Protein AF-A1APB5-F1 (afdb_monomer_lite)

Foldseek 3Di:
DDDDDDDDPPPPPDDPPPVPPPQAFLVLLQVLQVVLQVVCVVVVFQWGWGQDDDRSQEIEIEREPDDDPDDDDPVNVVVVCCVSCPDCVVVVSVSNRRAWYWYQYHVRDIDTGGD

Organism: Pelobacter propionicus (strain DSM 2379 / NBRC 103807 / OttBd1) (NCBI:txid338966)

Sequence (115 aa):
MRMFLTLVIVALLGLSNFTSAYGGSGETRTKIAKELTGKYRGKGFPVAFEATGKDKNIIKITQKNITQDPLLTEGQLITLLGTYLKDGIQSRLKKTGFISGEFVDGKSRKYPFEL

Structure (mmCIF, N/CA/C/O backbone):
data_AF-A1APB5-F1
#
_entry.id   AF-A1APB5-F1
#
loop_
_atom_site.group_PDB
_atom_site.id
_atom_site.type_symbol
_atom_site.label_atom_id
_atom_site.label_alt_id
_atom_site.label_comp_id
_atom_site.label_asym_id
_atom_site.label_entity_id
_atom_site.label_seq_id
_atom_site.pdbx_PDB_ins_code
_atom_site.Cartn_x
_atom_site.Cartn_y
_atom_site.Cartn_z
_atom_site.occupancy
_atom_site.B_iso_or_e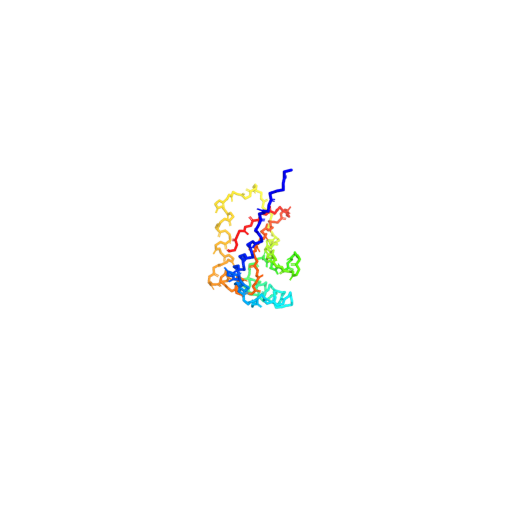quiv
_atom_site.auth_seq_id
_atom_site.auth_comp_id
_atom_site.auth_asym_id
_atom_site.auth_atom_id
_atom_site.pdbx_PDB_model_num
ATOM 1 N N . MET A 1 1 ? -57.901 28.982 17.273 1.00 38.88 1 MET A N 1
ATOM 2 C CA . MET A 1 1 ? -58.030 27.513 17.222 1.00 38.88 1 MET A CA 1
ATOM 3 C C . MET A 1 1 ? -56.703 26.934 17.701 1.00 38.88 1 MET A C 1
ATOM 5 O O . MET A 1 1 ? -55.703 27.078 17.016 1.00 38.88 1 MET A O 1
ATOM 9 N N . ARG A 1 2 ? -56.658 26.477 18.958 1.00 40.59 2 ARG A N 1
ATOM 10 C CA . ARG A 1 2 ? -55.458 25.950 19.628 1.00 40.59 2 ARG A CA 1
ATOM 11 C C . ARG A 1 2 ? -55.394 24.452 19.352 1.00 40.59 2 ARG A C 1
ATOM 13 O O . ARG A 1 2 ? -56.313 23.747 19.750 1.00 40.59 2 ARG A O 1
ATOM 20 N N . MET A 1 3 ? -54.343 23.986 18.689 1.00 42.47 3 MET A N 1
ATOM 21 C CA . MET A 1 3 ? -54.080 22.560 18.524 1.00 42.47 3 MET A CA 1
ATOM 22 C C . MET A 1 3 ? -52.829 22.231 19.334 1.00 42.47 3 MET A C 1
ATOM 24 O O . MET A 1 3 ? -51.713 22.575 18.957 1.00 42.47 3 MET A O 1
ATOM 28 N N . PHE A 1 4 ? -53.052 21.651 20.512 1.00 48.22 4 PHE A N 1
ATOM 29 C CA . PHE A 1 4 ? -52.023 20.968 21.281 1.00 48.22 4 PHE A CA 1
ATOM 30 C C . PHE A 1 4 ? -51.614 19.722 20.495 1.00 48.22 4 PHE A C 1
ATOM 32 O O . PHE A 1 4 ? -52.474 18.901 20.183 1.00 48.22 4 PHE A O 1
ATOM 39 N N . LEU A 1 5 ? -50.326 19.563 20.195 1.00 43.78 5 LEU A N 1
ATOM 40 C CA . LEU A 1 5 ? -49.798 18.272 19.767 1.00 43.78 5 LEU A CA 1
ATOM 41 C C . LEU A 1 5 ? -48.472 17.995 20.477 1.00 43.78 5 LEU A C 1
ATOM 43 O O . LEU A 1 5 ? -47.398 18.421 20.071 1.00 43.78 5 LEU A O 1
ATOM 47 N N . THR A 1 6 ? -48.648 17.368 21.634 1.00 56.44 6 THR A N 1
ATOM 48 C CA . THR A 1 6 ? -47.870 16.266 22.203 1.00 56.44 6 THR A CA 1
ATOM 49 C C . THR A 1 6 ? -46.396 16.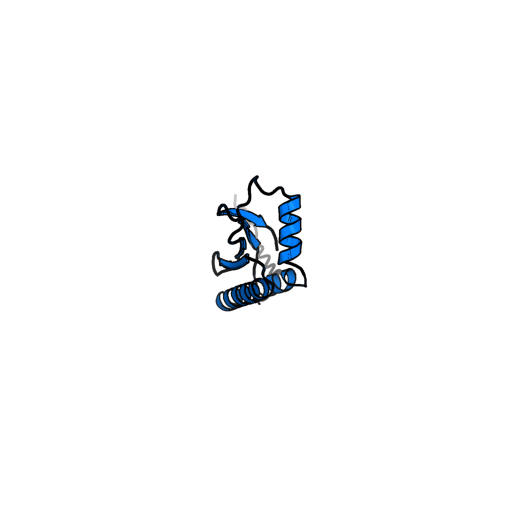168 21.807 1.00 56.44 6 THR A C 1
ATOM 51 O O . THR A 1 6 ? -46.025 15.668 20.748 1.00 56.44 6 THR A O 1
ATOM 54 N N . LEU A 1 7 ? -45.555 16.553 22.764 1.00 42.94 7 LEU A N 1
ATOM 55 C CA . LEU A 1 7 ? -44.164 16.145 22.885 1.00 42.94 7 LEU A CA 1
ATOM 56 C C . LEU A 1 7 ? -44.107 14.605 22.957 1.00 42.94 7 LEU A C 1
ATOM 58 O O . LEU A 1 7 ? -44.538 14.022 23.950 1.00 42.94 7 LEU A O 1
ATOM 62 N N . VAL A 1 8 ? -43.581 13.939 21.929 1.00 40.91 8 VAL A N 1
ATOM 63 C CA . VAL A 1 8 ? -43.169 12.532 22.027 1.00 40.91 8 VAL A CA 1
ATOM 64 C C . VAL A 1 8 ? -41.653 12.498 21.915 1.00 40.91 8 VAL A C 1
ATOM 66 O O . VAL A 1 8 ? -41.075 12.484 20.832 1.00 40.91 8 VAL A O 1
ATOM 69 N N . ILE A 1 9 ? -41.009 12.522 23.080 1.00 50.78 9 ILE A N 1
ATOM 70 C CA . ILE A 1 9 ? -39.611 12.137 23.239 1.00 50.78 9 ILE A CA 1
ATOM 71 C C . ILE A 1 9 ? -39.556 10.632 22.963 1.00 50.78 9 ILE A C 1
ATOM 73 O O . ILE A 1 9 ? -39.855 9.828 23.842 1.00 50.78 9 ILE A O 1
ATOM 77 N N . VAL A 1 10 ? -39.191 10.240 21.742 1.00 47.78 10 VAL A N 1
ATOM 78 C CA . VAL A 1 10 ? -38.692 8.884 21.489 1.00 47.78 10 VAL A CA 1
ATOM 79 C C . VAL A 1 10 ? -37.177 8.954 21.561 1.00 47.78 10 VAL A C 1
ATOM 81 O O . VAL A 1 10 ? -36.481 9.192 20.577 1.00 47.78 10 VAL A O 1
ATOM 84 N N . ALA A 1 11 ? -36.669 8.775 22.777 1.00 47.03 11 ALA A N 1
ATOM 85 C CA . ALA A 1 11 ? -35.298 8.366 22.993 1.00 47.03 11 ALA A CA 1
ATOM 86 C C . ALA A 1 11 ? -35.130 6.959 22.401 1.00 47.03 11 ALA A C 1
ATOM 88 O O . ALA A 1 11 ? -35.491 5.971 23.033 1.00 47.03 11 ALA A O 1
ATOM 89 N N . LEU A 1 12 ? -34.574 6.866 21.192 1.00 41.53 12 LEU A N 1
ATOM 90 C CA . LEU A 1 12 ? -33.953 5.635 20.712 1.00 41.53 12 LEU A CA 1
ATOM 91 C C . LEU A 1 12 ? -32.433 5.820 20.718 1.00 41.53 12 LEU A C 1
ATOM 93 O O . LEU A 1 12 ? -31.766 5.997 19.701 1.00 41.53 12 LEU A O 1
ATOM 97 N N . LEU A 1 13 ? -31.902 5.801 21.942 1.00 48.97 13 LEU A N 1
ATOM 98 C CA . LEU A 1 13 ? -30.561 5.314 22.241 1.00 48.97 13 LEU A CA 1
ATOM 99 C C . LEU A 1 13 ? -30.450 3.906 21.651 1.00 48.97 13 LEU A C 1
ATOM 101 O O . LEU A 1 13 ? -31.016 2.963 22.196 1.00 48.97 13 LEU A O 1
ATOM 105 N N . GLY A 1 14 ? -29.788 3.762 20.508 1.00 49.28 14 GLY A N 1
ATOM 106 C CA . GLY A 1 14 ? -29.793 2.461 19.852 1.00 49.28 14 GLY A CA 1
ATOM 107 C C . GLY A 1 14 ? -29.007 2.379 18.564 1.00 49.28 14 GLY A C 1
ATOM 108 O O . GLY A 1 14 ? -29.534 1.851 17.600 1.00 49.28 14 GLY A O 1
ATOM 109 N N . LEU A 1 15 ? -27.787 2.923 18.546 1.00 40.91 15 LEU A N 1
ATOM 110 C CA . LEU A 1 15 ? -26.622 2.380 17.826 1.00 40.91 15 LEU A CA 1
ATOM 111 C C . LEU A 1 15 ? -25.413 3.292 18.070 1.00 40.91 15 LEU A C 1
ATOM 113 O O . LEU A 1 15 ? -24.728 3.751 17.160 1.00 40.91 15 LEU A O 1
ATOM 117 N N . SER A 1 16 ? -25.085 3.491 19.347 1.00 39.00 16 SER A N 1
ATOM 118 C CA . SER A 1 16 ? -23.704 3.724 19.761 1.00 39.00 16 SER A CA 1
ATOM 119 C C . SER A 1 16 ? -22.901 2.431 19.572 1.00 39.00 16 SER A C 1
ATOM 121 O O . SER A 1 16 ? -22.335 1.899 20.517 1.00 39.00 16 SER A O 1
ATOM 123 N N . ASN A 1 17 ? -22.840 1.927 18.340 1.00 39.56 17 ASN A N 1
ATOM 124 C CA . ASN A 1 17 ? -21.742 1.083 17.904 1.00 39.56 17 ASN A CA 1
ATOM 125 C C . ASN A 1 17 ? -20.684 2.023 17.328 1.00 39.56 17 ASN A C 1
ATOM 127 O O . ASN A 1 17 ? -20.309 1.945 16.161 1.00 39.56 17 ASN A O 1
ATOM 131 N N . PHE A 1 18 ? -20.164 2.903 18.193 1.00 45.38 18 PHE A N 1
ATOM 132 C CA . PHE A 1 18 ? -18.733 3.150 18.163 1.00 45.38 18 PHE A CA 1
ATOM 133 C C . PHE A 1 18 ? -18.113 1.769 18.357 1.00 45.38 18 PHE A C 1
ATOM 135 O O . PHE A 1 18 ? -17.915 1.318 19.482 1.00 45.38 18 PHE A O 1
ATOM 142 N N . THR A 1 19 ? -17.884 1.053 17.254 1.00 43.50 19 THR A N 1
ATOM 143 C CA . THR A 1 19 ? -16.884 -0.001 17.230 1.00 43.50 19 THR A CA 1
ATOM 144 C C . THR A 1 19 ? -15.645 0.688 17.749 1.00 43.50 19 THR A C 1
ATOM 146 O O . THR A 1 19 ? -15.119 1.591 17.090 1.00 43.50 19 THR A O 1
ATOM 149 N N . SER A 1 20 ? -15.309 0.378 18.997 1.00 39.25 20 SER A N 1
ATOM 150 C CA . SER A 1 20 ? -14.179 0.935 19.707 1.00 39.25 20 SER A CA 1
ATOM 151 C C . SER A 1 20 ? -13.023 0.967 18.729 1.00 39.25 20 SER A C 1
ATOM 153 O O . SER A 1 20 ? -12.624 -0.051 18.159 1.00 39.25 20 SER A O 1
ATOM 155 N N . ALA A 1 21 ? -12.591 2.188 18.437 1.00 43.38 21 ALA A N 1
ATOM 156 C CA . ALA A 1 21 ? -11.504 2.459 17.540 1.00 43.38 21 ALA A CA 1
ATOM 157 C C . ALA A 1 21 ? -10.246 1.819 18.130 1.00 43.38 21 ALA A C 1
ATOM 159 O O . ALA A 1 21 ? -9.452 2.467 18.796 1.00 43.38 21 ALA A O 1
ATOM 160 N N . TYR A 1 22 ? -10.016 0.555 17.795 1.00 45.88 22 TYR A N 1
ATOM 161 C CA . TYR A 1 22 ? -8.674 0.044 17.566 1.00 45.88 22 TYR A CA 1
ATOM 162 C C . TYR A 1 22 ? -8.216 0.485 16.165 1.00 45.88 22 TYR A C 1
ATOM 164 O O . TYR A 1 22 ? -7.621 -0.265 15.400 1.00 45.88 22 TYR A O 1
ATOM 172 N N . GLY A 1 23 ? -8.511 1.737 15.799 1.00 52.19 23 GLY A N 1
ATOM 173 C CA . GLY A 1 23 ? -7.793 2.420 14.742 1.00 52.19 23 GLY A CA 1
ATOM 174 C C . GLY A 1 23 ? -6.438 2.759 15.332 1.00 52.19 23 GLY A C 1
ATOM 175 O O . GLY A 1 23 ? -6.340 3.673 16.147 1.00 52.19 23 GLY A O 1
ATOM 176 N N . GLY A 1 24 ? -5.407 1.990 14.981 1.00 60.81 24 GLY A N 1
ATOM 177 C CA . GLY A 1 24 ? -4.040 2.275 15.402 1.00 60.81 24 GLY A CA 1
ATOM 178 C C . GLY A 1 24 ? -3.715 3.750 15.167 1.00 60.81 24 GLY A C 1
ATOM 179 O O . GLY A 1 24 ? -4.232 4.378 14.233 1.00 60.81 24 GLY A O 1
ATOM 180 N N . SER A 1 25 ? -2.878 4.335 16.021 1.00 81.50 25 SER A N 1
ATOM 181 C CA . SER A 1 25 ? -2.503 5.739 15.866 1.00 81.50 25 SER A CA 1
ATOM 182 C C . SER A 1 25 ? -1.870 5.965 14.486 1.00 81.50 25 SER A C 1
ATOM 184 O O . SER A 1 25 ? -1.377 5.029 13.840 1.00 81.50 25 SER A O 1
ATOM 186 N N . GLY A 1 26 ? -1.846 7.212 14.010 1.00 86.56 26 GLY A N 1
ATOM 187 C CA . GLY A 1 26 ? -1.124 7.536 12.775 1.00 86.56 26 GLY A CA 1
ATOM 188 C C . GLY A 1 26 ? 0.341 7.067 12.821 1.00 86.56 26 GLY A C 1
ATOM 189 O O . GLY A 1 26 ? 0.927 6.720 11.794 1.00 86.56 26 GLY A O 1
ATOM 190 N N . GLU A 1 27 ? 0.935 6.982 14.014 1.00 88.56 27 GLU A N 1
ATOM 191 C CA . GLU A 1 27 ? 2.260 6.402 14.234 1.00 88.56 27 GLU A CA 1
ATOM 192 C C . GLU A 1 27 ? 2.285 4.885 13.998 1.00 88.56 27 GLU A C 1
ATOM 194 O O . GLU A 1 27 ? 3.131 4.415 13.235 1.00 88.56 27 GLU A O 1
ATOM 199 N N . THR A 1 28 ? 1.325 4.124 14.541 1.00 90.94 28 THR A N 1
ATOM 200 C CA . THR A 1 28 ? 1.183 2.681 14.266 1.00 90.94 28 THR A CA 1
ATOM 201 C C . THR A 1 28 ? 1.054 2.412 12.765 1.00 90.94 28 THR A C 1
ATOM 203 O O . THR A 1 28 ? 1.736 1.541 12.221 1.00 90.94 28 THR A O 1
ATOM 206 N N . ARG A 1 29 ? 0.232 3.206 12.070 1.00 93.75 29 ARG A N 1
ATOM 207 C CA . ARG A 1 29 ? 0.036 3.110 10.615 1.00 93.75 29 ARG A CA 1
ATOM 208 C C . ARG A 1 29 ? 1.314 3.435 9.844 1.00 93.75 29 ARG A C 1
ATOM 210 O O . ARG A 1 29 ? 1.699 2.692 8.942 1.00 93.75 29 ARG A O 1
ATOM 217 N N . THR A 1 30 ? 2.043 4.470 10.261 1.00 94.12 30 THR A N 1
ATOM 218 C CA . THR A 1 30 ? 3.362 4.803 9.692 1.00 94.12 30 THR A CA 1
ATOM 219 C C . THR A 1 30 ? 4.362 3.662 9.882 1.00 94.12 30 THR A C 1
ATOM 221 O O . THR A 1 30 ? 5.095 3.325 8.953 1.00 94.12 30 THR A O 1
ATOM 224 N N . LYS A 1 31 ? 4.400 3.057 11.074 1.00 94.44 31 LYS A N 1
ATOM 225 C CA . LYS A 1 31 ? 5.308 1.953 11.396 1.00 94.44 31 LYS A CA 1
ATOM 226 C C . LYS A 1 31 ? 5.035 0.740 10.510 1.00 94.44 31 LYS A C 1
ATOM 228 O O . LYS A 1 31 ? 5.965 0.216 9.905 1.00 94.44 31 LYS A O 1
ATOM 233 N N . ILE A 1 32 ? 3.768 0.359 10.348 1.00 94.06 32 ILE A N 1
ATOM 234 C CA . ILE A 1 32 ? 3.383 -0.763 9.483 1.00 94.06 32 ILE A CA 1
ATOM 235 C C . ILE A 1 32 ? 3.737 -0.499 8.019 1.00 94.06 32 ILE A C 1
ATOM 237 O O . ILE A 1 32 ? 4.282 -1.383 7.362 1.00 94.06 32 ILE A O 1
ATOM 241 N N . ALA A 1 33 ? 3.509 0.713 7.512 1.00 95.31 33 ALA A N 1
ATOM 242 C CA . ALA A 1 33 ? 3.913 1.074 6.154 1.00 95.31 33 ALA A CA 1
ATOM 243 C C . ALA A 1 33 ? 5.443 0.963 5.956 1.00 95.31 33 ALA A C 1
ATOM 245 O O . ALA A 1 33 ? 5.915 0.390 4.970 1.00 95.31 33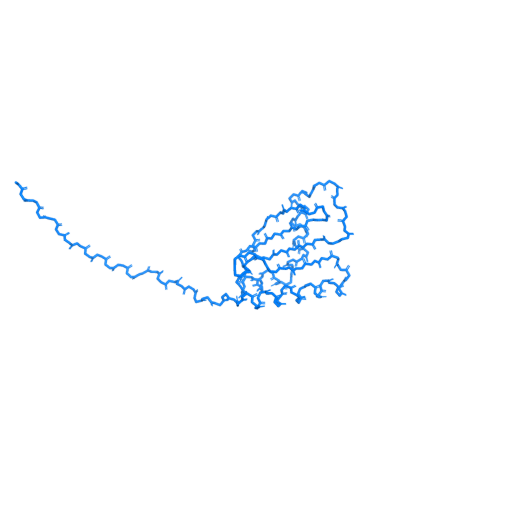 ALA A O 1
ATOM 246 N N . LYS A 1 34 ? 6.244 1.413 6.933 1.00 95.88 34 LYS A N 1
ATOM 247 C CA . LYS A 1 34 ? 7.709 1.251 6.905 1.00 95.88 34 LYS A CA 1
ATOM 248 C C . LYS A 1 34 ? 8.138 -0.218 6.942 1.00 95.88 34 LYS A C 1
ATOM 250 O O . LYS A 1 34 ? 9.009 -0.612 6.169 1.00 95.88 34 LYS A O 1
ATOM 255 N N . GLU A 1 35 ? 7.516 -1.032 7.791 1.00 95.00 35 GLU A N 1
ATOM 256 C CA . GLU A 1 35 ? 7.784 -2.474 7.869 1.00 95.00 35 GLU A CA 1
ATOM 257 C C . GLU A 1 35 ? 7.473 -3.184 6.545 1.00 95.00 35 GLU A C 1
ATOM 259 O O . GLU A 1 35 ? 8.282 -3.981 6.069 1.00 95.00 35 GLU A O 1
ATOM 264 N N . LEU A 1 36 ? 6.334 -2.872 5.914 1.00 94.62 36 LEU A N 1
ATOM 265 C CA . LEU A 1 36 ? 5.970 -3.421 4.605 1.00 94.62 36 LEU A CA 1
ATOM 266 C C . LEU A 1 36 ? 6.974 -3.001 3.527 1.00 94.62 36 LEU A C 1
ATOM 268 O O . LEU A 1 36 ? 7.436 -3.849 2.766 1.00 94.62 36 LEU A O 1
ATOM 272 N N . THR A 1 37 ? 7.391 -1.733 3.514 1.00 94.81 37 THR A N 1
ATOM 273 C CA . THR A 1 37 ? 8.449 -1.255 2.610 1.00 94.81 37 THR A CA 1
ATOM 274 C C . THR A 1 37 ? 9.742 -2.047 2.790 1.00 94.81 37 THR A C 1
ATOM 276 O O . THR A 1 37 ? 10.311 -2.528 1.812 1.00 94.81 37 THR A O 1
ATOM 279 N N . GLY A 1 38 ? 10.189 -2.241 4.035 1.00 93.12 38 GLY A N 1
ATOM 280 C CA . GLY A 1 38 ? 11.377 -3.039 4.342 1.00 93.12 38 GLY A CA 1
ATOM 281 C C . GLY A 1 38 ? 11.248 -4.488 3.868 1.00 93.12 38 GLY A C 1
ATOM 282 O O . GLY A 1 38 ? 12.154 -5.002 3.212 1.00 93.12 38 GLY A O 1
ATOM 283 N N . LYS A 1 39 ? 10.095 -5.123 4.119 1.00 92.12 39 LYS A N 1
ATOM 284 C CA . LYS A 1 39 ? 9.796 -6.500 3.693 1.00 92.12 39 LYS A CA 1
ATOM 285 C C . LYS A 1 39 ? 9.879 -6.659 2.174 1.00 92.12 39 LYS A C 1
ATOM 287 O O . LYS A 1 39 ? 10.494 -7.610 1.698 1.00 92.12 39 LYS A O 1
ATOM 292 N N . TYR A 1 40 ? 9.262 -5.758 1.411 1.00 91.31 40 TYR A N 1
ATOM 293 C CA . TYR A 1 40 ? 9.253 -5.851 -0.051 1.00 91.31 40 TYR A CA 1
ATOM 294 C C . TYR A 1 40 ? 10.604 -5.477 -0.669 1.00 91.31 40 TYR A C 1
ATOM 296 O O . TYR A 1 40 ? 11.057 -6.174 -1.577 1.00 91.31 40 TYR A O 1
ATOM 304 N N . ARG A 1 41 ? 11.303 -4.476 -0.119 1.00 88.62 41 ARG A N 1
ATOM 305 C CA . ARG A 1 41 ? 12.673 -4.139 -0.530 1.00 88.62 41 ARG A CA 1
ATOM 306 C C . ARG A 1 41 ? 13.641 -5.301 -0.294 1.00 88.62 41 ARG A C 1
ATOM 308 O O . ARG A 1 41 ? 14.438 -5.601 -1.174 1.00 88.62 41 ARG A O 1
ATOM 315 N N . GLY A 1 42 ? 13.542 -5.986 0.848 1.00 87.06 42 GLY A N 1
ATOM 316 C CA . GLY A 1 42 ? 14.351 -7.175 1.153 1.00 87.06 42 GLY A CA 1
ATOM 317 C C . GLY A 1 42 ? 14.092 -8.358 0.213 1.00 87.06 42 GLY A C 1
ATOM 318 O O . GLY A 1 42 ? 14.963 -9.198 0.029 1.00 87.06 42 GLY A O 1
ATOM 319 N N . LYS A 1 43 ? 12.919 -8.398 -0.430 1.00 87.75 43 LYS A N 1
ATOM 320 C CA . LYS A 1 43 ? 12.563 -9.369 -1.476 1.00 87.75 43 LYS A CA 1
ATOM 321 C C . LYS A 1 43 ? 12.909 -8.897 -2.899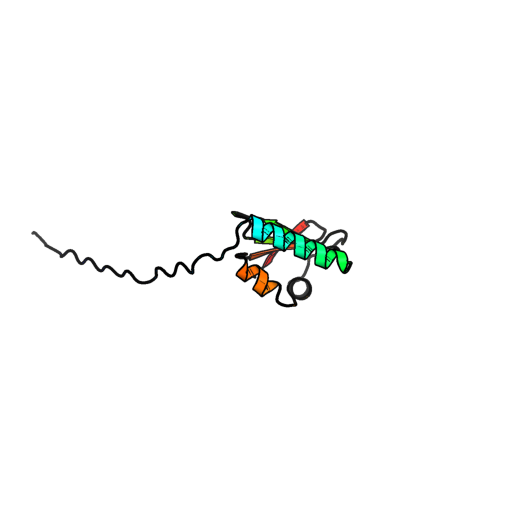 1.00 87.75 43 LYS A C 1
ATOM 323 O O . LYS A 1 43 ? 12.536 -9.562 -3.857 1.00 87.75 43 LYS A O 1
ATOM 328 N N . GLY A 1 44 ? 13.569 -7.747 -3.048 1.00 86.44 44 GLY A N 1
ATOM 329 C CA . GLY A 1 44 ? 13.946 -7.185 -4.347 1.00 86.44 44 GLY A CA 1
ATOM 330 C C . GLY A 1 44 ? 12.809 -6.499 -5.111 1.00 86.44 44 GLY A C 1
ATOM 331 O O . GLY A 1 44 ? 13.005 -6.110 -6.259 1.00 86.44 44 GLY A O 1
ATOM 332 N N . PHE A 1 45 ? 11.632 -6.305 -4.505 1.00 87.75 45 PHE A N 1
ATOM 333 C CA . PHE A 1 45 ? 10.545 -5.571 -5.154 1.00 87.75 45 PHE A CA 1
ATOM 334 C C . PHE A 1 45 ? 10.771 -4.060 -5.027 1.00 87.75 45 PHE A C 1
ATOM 336 O O . PHE A 1 45 ? 10.901 -3.555 -3.906 1.00 87.75 45 PHE A O 1
ATOM 343 N N . PRO A 1 46 ? 10.756 -3.302 -6.136 1.00 88.31 46 PRO A N 1
ATOM 344 C CA . PRO A 1 46 ? 10.958 -1.863 -6.100 1.00 88.31 46 PRO A CA 1
ATOM 345 C C . PRO A 1 46 ? 9.632 -1.155 -5.781 1.00 88.31 46 PRO A C 1
ATOM 347 O O . PRO A 1 46 ? 9.042 -0.480 -6.618 1.00 88.31 46 PRO A O 1
ATOM 350 N N . VAL A 1 47 ? 9.125 -1.336 -4.562 1.00 92.25 47 VAL A N 1
ATOM 351 C CA . VAL A 1 47 ? 7.857 -0.756 -4.093 1.00 92.25 47 VAL A CA 1
ATOM 352 C C . VAL A 1 47 ? 8.030 -0.107 -2.721 1.00 92.25 47 VAL A C 1
ATOM 354 O O . VAL A 1 47 ? 8.800 -0.582 -1.886 1.00 92.25 47 VAL A O 1
ATOM 357 N N . ALA A 1 48 ? 7.311 0.988 -2.488 1.00 95.12 48 ALA A N 1
ATOM 358 C CA . ALA A 1 48 ? 7.267 1.694 -1.214 1.00 95.12 48 ALA A CA 1
ATOM 359 C C . ALA A 1 48 ? 5.830 1.801 -0.699 1.00 95.12 48 ALA A C 1
ATOM 361 O O . ALA A 1 48 ? 4.915 2.098 -1.461 1.00 95.12 48 ALA A O 1
ATOM 362 N N . PHE A 1 49 ? 5.652 1.589 0.601 1.00 96.62 49 PHE A N 1
ATOM 363 C CA . PHE A 1 49 ? 4.390 1.740 1.314 1.00 96.62 49 PHE A CA 1
ATOM 364 C C . PHE A 1 49 ? 4.481 2.960 2.232 1.00 96.62 49 PHE A C 1
ATOM 366 O O . PHE A 1 49 ? 5.409 3.077 3.034 1.00 96.62 49 PHE A O 1
ATOM 373 N N . GLU A 1 50 ? 3.496 3.848 2.159 1.00 96.88 50 GLU A N 1
ATOM 374 C CA . GLU A 1 50 ? 3.431 5.066 2.967 1.00 96.88 50 GLU A CA 1
ATOM 375 C C . GLU A 1 50 ? 2.029 5.243 3.552 1.00 96.88 50 GLU A C 1
ATOM 377 O O . GLU A 1 50 ? 1.035 4.965 2.891 1.00 96.88 50 GLU A O 1
ATOM 382 N N . ALA A 1 51 ? 1.938 5.723 4.792 1.00 95.62 51 ALA A N 1
ATOM 383 C CA . ALA A 1 51 ? 0.659 6.068 5.404 1.00 95.62 51 ALA A CA 1
ATOM 384 C C . ALA A 1 51 ? 0.369 7.560 5.175 1.00 95.62 51 ALA A C 1
ATOM 386 O O . ALA A 1 51 ? 1.150 8.415 5.599 1.00 95.62 51 ALA A O 1
ATOM 387 N N . THR A 1 52 ? -0.731 7.872 4.493 1.00 93.69 52 THR A N 1
ATOM 388 C CA . THR A 1 52 ? -1.108 9.218 4.033 1.00 93.69 52 THR A CA 1
ATOM 389 C C . THR A 1 52 ? -2.568 9.539 4.377 1.00 93.69 52 THR A C 1
ATOM 391 O O . THR A 1 52 ? -3.274 8.724 4.971 1.00 93.69 52 THR A O 1
ATOM 394 N N . GLY A 1 53 ? -3.030 10.747 4.039 1.00 88.44 53 GLY A N 1
ATOM 395 C CA . GLY A 1 53 ? -4.381 11.211 4.366 1.00 88.44 53 GLY A CA 1
ATOM 396 C C . GLY A 1 53 ? -4.512 11.733 5.800 1.00 88.44 53 GLY A C 1
ATOM 397 O O . GLY A 1 53 ? -3.542 11.760 6.566 1.00 88.44 53 GLY A O 1
ATOM 398 N N . LYS A 1 54 ? -5.724 12.170 6.167 1.00 84.31 54 LYS A N 1
ATOM 399 C CA . LYS A 1 54 ? -6.022 12.653 7.522 1.00 84.31 54 LYS A CA 1
ATOM 400 C C . LYS A 1 54 ? -5.813 11.516 8.521 1.00 84.31 54 LYS A C 1
ATOM 402 O O . LYS A 1 54 ? -6.221 10.382 8.286 1.00 84.31 54 LYS A O 1
ATOM 407 N N . ASP A 1 55 ? -5.090 11.801 9.597 1.00 85.62 55 ASP A N 1
ATOM 408 C CA . ASP A 1 55 ? -4.661 10.816 10.596 1.00 85.62 55 ASP A CA 1
ATOM 409 C C . ASP A 1 55 ? -3.840 9.646 10.033 1.00 85.62 55 ASP A C 1
ATOM 411 O O . ASP A 1 55 ? -3.564 8.700 10.765 1.00 85.62 55 ASP A O 1
ATOM 415 N N . LYS A 1 56 ? -3.404 9.714 8.767 1.00 90.81 56 LYS A N 1
ATOM 416 C CA . LYS A 1 56 ? -2.670 8.667 8.045 1.00 90.81 56 LYS A CA 1
ATOM 417 C C . LYS A 1 56 ? -3.494 7.402 7.766 1.00 90.81 56 LYS A C 1
ATOM 419 O O . LYS A 1 56 ? -3.011 6.291 7.959 1.00 90.81 56 LYS A O 1
ATOM 424 N N . ASN A 1 57 ? -4.773 7.548 7.422 1.00 91.88 57 ASN A N 1
ATOM 425 C CA . ASN A 1 57 ? -5.722 6.442 7.223 1.00 91.88 57 ASN A CA 1
ATOM 426 C C . ASN A 1 57 ? -5.724 5.821 5.814 1.00 91.88 57 ASN A C 1
ATOM 428 O O . ASN A 1 57 ? -6.412 4.824 5.609 1.00 91.88 57 ASN A O 1
ATOM 432 N N . ILE A 1 58 ? -4.940 6.347 4.873 1.00 95.62 58 ILE A N 1
ATOM 433 C CA . ILE A 1 58 ? -4.794 5.807 3.516 1.00 95.62 58 ILE A CA 1
ATOM 434 C C . ILE A 1 58 ? -3.426 5.133 3.392 1.00 95.62 58 ILE A C 1
ATOM 436 O O . ILE A 1 58 ? -2.413 5.699 3.809 1.00 95.62 58 ILE A O 1
ATOM 440 N N . ILE A 1 59 ? -3.377 3.929 2.817 1.00 97.19 59 ILE A N 1
ATOM 441 C CA . ILE A 1 59 ? -2.110 3.283 2.454 1.00 97.19 59 ILE A CA 1
ATOM 442 C C . ILE A 1 59 ? -1.756 3.601 1.001 1.00 97.19 59 ILE A C 1
ATOM 444 O O . ILE A 1 59 ? -2.449 3.210 0.067 1.00 97.19 59 ILE A O 1
ATOM 448 N N . LYS A 1 60 ? -0.650 4.305 0.789 1.00 97.69 60 LYS A N 1
ATOM 449 C CA . LYS A 1 60 ? -0.125 4.596 -0.543 1.00 97.69 60 LYS A CA 1
ATOM 450 C C . LYS A 1 60 ? 0.942 3.571 -0.912 1.00 97.69 60 LYS A C 1
ATOM 452 O O . LYS A 1 60 ? 1.907 3.403 -0.170 1.00 97.69 60 LYS A O 1
ATOM 457 N N . ILE A 1 61 ? 0.785 2.913 -2.055 1.00 96.56 61 ILE A N 1
ATOM 458 C CA . ILE A 1 61 ? 1.718 1.916 -2.591 1.00 96.56 61 ILE A CA 1
ATOM 459 C C . ILE A 1 61 ? 2.343 2.503 -3.851 1.00 96.56 61 ILE A C 1
ATOM 461 O O . ILE A 1 61 ? 1.659 2.680 -4.846 1.00 96.56 61 ILE A O 1
ATOM 465 N N . THR A 1 62 ? 3.627 2.841 -3.819 1.00 95.81 62 THR A N 1
ATOM 466 C CA . THR A 1 62 ? 4.325 3.470 -4.948 1.00 95.81 62 THR A CA 1
ATOM 467 C C . THR A 1 62 ? 5.316 2.512 -5.578 1.00 95.81 62 THR A C 1
ATOM 469 O O . THR A 1 62 ? 6.266 2.083 -4.921 1.00 95.81 62 THR A O 1
ATOM 472 N N . GLN A 1 63 ? 5.141 2.233 -6.863 1.00 92.44 63 GLN A N 1
ATOM 473 C CA . GLN A 1 63 ? 6.125 1.525 -7.665 1.00 92.44 63 GLN A CA 1
ATOM 474 C C . GLN A 1 63 ? 7.293 2.468 -7.975 1.00 92.44 63 GLN A C 1
ATOM 476 O O . GLN A 1 63 ? 7.117 3.594 -8.438 1.00 92.44 63 GLN A O 1
ATOM 481 N N . LYS A 1 64 ? 8.507 2.030 -7.662 1.00 88.88 64 LYS A N 1
ATOM 482 C CA . LYS A 1 64 ? 9.748 2.767 -7.893 1.00 88.88 64 LYS A CA 1
ATOM 483 C C . LYS A 1 64 ? 10.483 2.136 -9.067 1.00 88.88 64 LYS A C 1
ATOM 485 O O . LYS A 1 64 ? 10.366 0.940 -9.298 1.00 88.88 64 LYS A O 1
ATOM 490 N N . ASN A 1 65 ? 11.265 2.938 -9.784 1.00 82.88 65 ASN A N 1
ATOM 491 C CA . ASN A 1 65 ? 12.219 2.472 -10.798 1.00 82.88 65 ASN A CA 1
ATOM 492 C C . ASN A 1 65 ? 11.619 1.593 -11.918 1.00 82.88 65 ASN A C 1
ATOM 494 O O . ASN A 1 65 ? 12.345 0.825 -12.540 1.00 82.88 65 ASN A O 1
ATOM 498 N N . ILE A 1 66 ? 10.310 1.685 -12.173 1.00 81.94 66 ILE A N 1
ATOM 499 C CA . ILE A 1 66 ? 9.625 0.961 -13.249 1.00 81.94 66 ILE A CA 1
ATOM 500 C C . ILE A 1 66 ? 8.838 1.976 -14.065 1.00 81.94 66 ILE A C 1
ATOM 502 O O . ILE A 1 66 ? 7.876 2.554 -13.570 1.00 81.94 66 ILE A O 1
ATOM 506 N N . THR A 1 67 ? 9.225 2.190 -15.318 1.00 80.38 67 THR A N 1
ATOM 507 C CA . THR A 1 67 ? 8.470 3.057 -16.226 1.00 80.38 67 THR A CA 1
ATOM 508 C C . THR A 1 67 ? 7.293 2.274 -16.792 1.00 80.38 67 THR A C 1
ATOM 510 O O . THR A 1 67 ? 7.471 1.406 -17.640 1.00 80.38 67 THR A O 1
ATOM 513 N N . GLN A 1 68 ? 6.087 2.568 -16.310 1.00 78.81 68 GLN A N 1
ATOM 514 C CA . GLN A 1 68 ? 4.865 1.929 -16.791 1.00 78.81 68 GLN A CA 1
ATOM 515 C C . GLN A 1 68 ? 4.314 2.690 -18.006 1.00 78.81 68 GLN A C 1
ATOM 517 O O . GLN A 1 68 ? 3.867 3.834 -17.882 1.00 78.81 68 GLN A O 1
ATOM 522 N N . ASP A 1 69 ? 4.329 2.055 -19.174 1.00 82.69 69 ASP A N 1
ATOM 523 C CA . ASP A 1 69 ? 3.696 2.558 -20.395 1.00 82.69 69 ASP A CA 1
ATOM 524 C C . ASP A 1 69 ? 3.188 1.372 -21.221 1.00 82.69 69 ASP A C 1
ATOM 526 O O . ASP A 1 69 ? 3.999 0.493 -21.526 1.00 82.69 69 ASP A O 1
ATOM 530 N N . PRO A 1 70 ? 1.886 1.271 -21.557 1.00 86.75 70 PRO A N 1
ATOM 531 C CA . PRO A 1 70 ? 0.770 2.221 -21.371 1.00 86.75 70 PRO A CA 1
ATOM 532 C C . PRO A 1 70 ? 0.202 2.297 -19.929 1.00 86.75 70 PRO A C 1
ATOM 534 O O . PRO A 1 70 ? 0.817 1.808 -18.979 1.00 86.75 70 PRO A O 1
ATOM 537 N N . LEU A 1 71 ? -0.946 2.980 -19.744 1.00 87.75 71 LEU A N 1
ATOM 538 C CA . LEU A 1 71 ? -1.740 2.983 -18.495 1.00 87.75 71 LEU A CA 1
ATOM 539 C C . LEU A 1 71 ? -2.030 1.556 -18.016 1.00 87.75 71 LEU A C 1
ATOM 541 O O . LEU A 1 71 ? -2.238 0.658 -18.831 1.00 87.75 71 LEU A O 1
ATOM 545 N N . LEU A 1 72 ? -2.090 1.367 -16.695 1.00 88.25 72 LEU A N 1
ATOM 546 C CA . LEU A 1 72 ? -2.525 0.090 -16.144 1.00 88.25 72 LEU A CA 1
ATOM 547 C C . LEU A 1 72 ? -4.006 -0.121 -16.441 1.00 88.25 72 LEU A C 1
ATOM 549 O O . LEU A 1 72 ? -4.845 0.726 -16.137 1.00 88.25 72 LEU A O 1
ATOM 553 N N . THR A 1 73 ? -4.313 -1.283 -17.001 1.00 92.12 73 THR A N 1
ATOM 554 C CA . THR A 1 73 ? -5.685 -1.789 -17.047 1.00 92.12 73 THR A CA 1
ATOM 555 C C . THR A 1 73 ? -6.133 -2.215 -15.649 1.00 92.12 73 THR A C 1
ATOM 557 O O . THR A 1 73 ? -5.312 -2.521 -14.780 1.00 92.12 73 THR A O 1
ATOM 560 N N . GLU A 1 74 ? -7.445 -2.300 -15.439 1.00 89.00 74 GLU A N 1
ATOM 561 C CA . GLU A 1 74 ? -8.021 -2.761 -14.174 1.00 89.00 74 GLU A CA 1
ATOM 562 C C . GLU A 1 74 ? -7.507 -4.157 -13.781 1.00 89.00 74 GLU A C 1
ATOM 564 O O . GLU A 1 74 ? -7.055 -4.360 -12.656 1.00 89.00 74 GLU A O 1
ATOM 569 N N . GLY A 1 75 ? -7.456 -5.101 -14.728 1.00 91.81 75 GLY A N 1
ATOM 570 C CA . GLY A 1 75 ? -6.938 -6.450 -14.473 1.00 91.81 75 GLY A CA 1
ATOM 571 C C . GLY A 1 75 ? -5.460 -6.471 -14.061 1.00 91.81 75 GLY A C 1
ATOM 572 O O . GLY A 1 75 ? -5.068 -7.236 -13.174 1.00 91.81 75 GLY A O 1
ATOM 573 N N . GLN A 1 76 ? -4.631 -5.599 -14.646 1.00 91.25 76 GLN A N 1
ATOM 574 C CA . GLN A 1 76 ? -3.226 -5.456 -14.247 1.00 91.25 76 GLN A CA 1
ATOM 575 C C . GLN A 1 76 ? -3.097 -4.853 -12.847 1.00 91.25 76 GLN A C 1
ATOM 577 O O . GLN A 1 76 ? -2.297 -5.341 -12.047 1.00 91.25 76 GLN A O 1
ATOM 582 N N . LEU A 1 77 ? -3.902 -3.836 -12.530 1.00 91.69 77 LEU A N 1
ATOM 583 C CA . LEU A 1 77 ? -3.943 -3.239 -11.198 1.00 91.69 77 LEU A CA 1
ATOM 584 C C . LEU A 1 77 ? -4.354 -4.274 -10.143 1.00 91.69 77 LEU A C 1
ATOM 586 O O . LEU A 1 77 ? -3.660 -4.418 -9.139 1.00 91.69 77 LEU A O 1
ATOM 590 N N . ILE A 1 78 ? -5.417 -5.046 -10.392 1.00 91.81 78 ILE A N 1
ATOM 591 C CA . ILE A 1 78 ? -5.876 -6.124 -9.501 1.00 91.81 78 ILE A CA 1
ATOM 592 C C . ILE A 1 78 ? -4.765 -7.155 -9.281 1.00 91.81 78 ILE A C 1
ATOM 594 O O . ILE A 1 78 ? -4.510 -7.557 -8.148 1.00 91.81 78 ILE A O 1
ATOM 598 N N . THR A 1 79 ? -4.057 -7.550 -10.341 1.00 91.81 79 THR A N 1
ATOM 599 C CA . THR A 1 79 ? -2.959 -8.526 -10.253 1.00 91.81 79 THR A CA 1
ATOM 600 C C . THR A 1 79 ? -1.791 -8.001 -9.406 1.00 91.81 79 THR A C 1
ATOM 602 O O . THR A 1 79 ? -1.253 -8.718 -8.553 1.00 91.81 79 THR A O 1
ATOM 605 N N . LEU A 1 80 ? -1.411 -6.733 -9.595 1.00 91.25 80 LEU A N 1
ATOM 606 C CA . LEU A 1 80 ? -0.365 -6.078 -8.805 1.00 91.25 80 LEU A CA 1
ATOM 607 C C . LEU A 1 80 ? -0.773 -5.955 -7.335 1.00 91.25 80 LEU A C 1
ATOM 609 O O . LEU A 1 80 ? -0.021 -6.361 -6.447 1.00 91.25 80 LEU A O 1
ATOM 613 N N . LEU A 1 81 ? -1.985 -5.466 -7.065 1.00 92.88 81 LEU A N 1
ATOM 614 C CA . LEU A 1 81 ? -2.521 -5.365 -5.709 1.00 92.88 81 LEU A CA 1
ATOM 615 C C . LEU A 1 81 ? -2.621 -6.741 -5.046 1.00 92.88 81 LEU A C 1
ATOM 617 O O . LEU A 1 81 ? -2.211 -6.885 -3.899 1.00 92.88 81 LEU A O 1
ATOM 621 N N . GLY A 1 82 ? -3.044 -7.775 -5.775 1.00 91.88 82 GLY A N 1
ATOM 622 C CA . GLY A 1 82 ? -3.064 -9.158 -5.299 1.00 91.88 82 GLY A CA 1
ATOM 623 C C . GLY A 1 82 ? -1.678 -9.698 -4.932 1.00 91.88 82 GLY A C 1
ATOM 624 O O . GLY A 1 82 ? -1.564 -10.554 -4.059 1.00 91.88 82 GLY A O 1
ATOM 625 N N . THR A 1 83 ? -0.613 -9.162 -5.531 1.00 90.88 83 THR A N 1
ATOM 626 C CA . THR A 1 83 ? 0.779 -9.481 -5.172 1.00 90.88 83 THR A CA 1
ATOM 627 C C . THR A 1 83 ? 1.240 -8.712 -3.927 1.00 90.88 83 THR A C 1
ATOM 629 O O . THR A 1 83 ? 1.942 -9.255 -3.067 1.00 90.88 83 THR A O 1
ATOM 632 N N . TYR A 1 84 ? 0.849 -7.442 -3.800 1.00 90.81 84 TYR A N 1
ATOM 633 C CA . TYR A 1 84 ? 1.277 -6.562 -2.705 1.00 90.81 84 TYR A CA 1
ATOM 634 C C . TYR A 1 84 ? 0.457 -6.706 -1.419 1.00 90.81 84 TYR A C 1
ATOM 636 O O . TYR A 1 84 ? 0.955 -6.420 -0.332 1.00 90.81 84 TYR A O 1
ATOM 644 N N . LEU A 1 85 ? -0.792 -7.149 -1.533 1.00 91.56 85 LEU A N 1
ATOM 645 C CA . LEU A 1 85 ? -1.742 -7.271 -0.428 1.00 91.56 85 LEU A CA 1
ATOM 646 C C . LEU A 1 85 ? -2.026 -8.730 -0.038 1.00 91.56 85 LEU A C 1
ATOM 648 O O . LEU A 1 85 ? -2.873 -8.980 0.824 1.00 91.56 85 LEU A O 1
ATOM 652 N N . LYS A 1 86 ? -1.282 -9.685 -0.616 1.00 86.06 86 LYS A N 1
ATOM 653 C CA . LYS A 1 86 ? -1.329 -11.112 -0.263 1.00 86.06 86 LYS A CA 1
ATOM 654 C C . LYS A 1 86 ? -0.931 -11.367 1.201 1.00 86.06 86 LYS A C 1
ATOM 656 O O . LYS A 1 86 ? -0.459 -10.484 1.912 1.00 86.06 86 LYS A O 1
ATOM 661 N N . ASP A 1 87 ? -1.085 -12.609 1.653 1.00 80.38 87 ASP A N 1
ATOM 662 C CA . ASP A 1 87 ? -0.566 -13.119 2.932 1.00 80.38 87 ASP A CA 1
ATOM 663 C C . ASP A 1 87 ? -1.134 -12.401 4.170 1.00 80.38 87 ASP A C 1
ATOM 665 O O . ASP A 1 87 ? -0.430 -12.131 5.143 1.00 80.38 87 ASP A O 1
ATOM 669 N N . GLY A 1 88 ? -2.419 -12.037 4.127 1.00 88.50 88 GL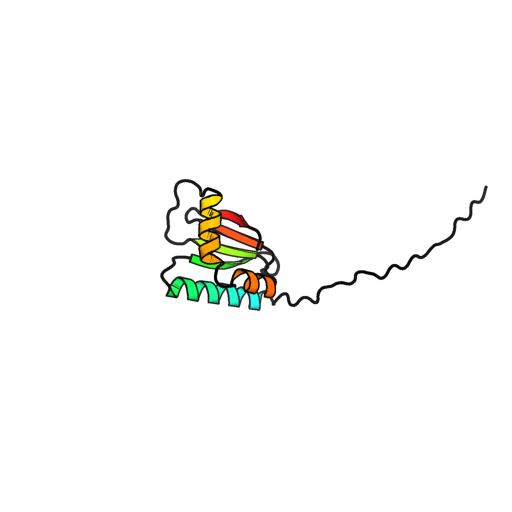Y A N 1
ATOM 670 C CA . GLY A 1 88 ? -3.101 -11.381 5.246 1.00 88.50 88 GLY A CA 1
ATOM 671 C C . GLY A 1 88 ? -2.698 -9.920 5.471 1.00 88.50 88 GLY A C 1
ATOM 672 O O . GLY A 1 88 ? -3.164 -9.313 6.438 1.00 88.50 88 GLY A O 1
ATOM 673 N N . ILE A 1 89 ? -1.886 -9.328 4.582 1.00 92.94 89 ILE A N 1
ATOM 674 C CA . ILE A 1 89 ? -1.515 -7.905 4.634 1.00 92.94 89 ILE A CA 1
ATOM 675 C C . ILE A 1 89 ? -2.773 -7.036 4.623 1.00 92.94 89 ILE A C 1
ATOM 677 O O . ILE A 1 89 ? -2.901 -6.158 5.470 1.00 92.94 89 ILE A O 1
ATOM 681 N N . GLN A 1 90 ? -3.735 -7.335 3.750 1.00 92.88 90 GLN A N 1
ATOM 682 C CA . GLN A 1 90 ? -5.021 -6.639 3.687 1.00 92.88 90 GLN A CA 1
ATOM 683 C C . GLN A 1 90 ? -5.753 -6.626 5.043 1.00 92.88 90 GLN A C 1
ATOM 685 O O . GLN A 1 90 ? -6.119 -5.568 5.553 1.00 92.88 90 GLN A O 1
ATOM 690 N N . SER A 1 91 ? -5.883 -7.788 5.695 1.00 92.25 91 SER A N 1
ATOM 691 C CA . SER A 1 91 ? -6.503 -7.895 7.025 1.00 92.25 91 SER A CA 1
ATOM 692 C C . SER A 1 91 ? -5.727 -7.105 8.083 1.00 92.25 91 SER A C 1
ATOM 694 O O . SER A 1 91 ? -6.322 -6.410 8.906 1.00 92.25 91 SER A O 1
ATOM 696 N N . ARG A 1 92 ? -4.391 -7.157 8.043 1.00 92.75 92 ARG A N 1
ATOM 697 C CA . ARG A 1 92 ? -3.524 -6.395 8.950 1.00 92.75 92 ARG A CA 1
ATOM 698 C C . ARG A 1 92 ? -3.707 -4.887 8.770 1.00 92.75 92 ARG A C 1
ATOM 700 O O . ARG A 1 92 ? -3.804 -4.175 9.766 1.00 92.75 92 ARG A O 1
ATOM 707 N N . LEU A 1 93 ? -3.788 -4.405 7.531 1.00 93.69 93 LEU A N 1
ATOM 708 C CA . LEU A 1 93 ? -4.030 -2.994 7.228 1.00 93.69 93 LEU A CA 1
ATOM 709 C C . LEU A 1 93 ? -5.390 -2.542 7.782 1.00 93.69 93 LEU A C 1
ATOM 711 O O . LEU A 1 93 ? -5.433 -1.565 8.531 1.00 93.69 93 LEU A O 1
ATOM 715 N N . LYS A 1 94 ? -6.464 -3.311 7.546 1.00 92.38 94 LYS A N 1
ATOM 716 C CA . LYS A 1 94 ? -7.795 -3.036 8.125 1.00 92.38 94 LYS A CA 1
ATOM 717 C C . LYS A 1 94 ? -7.773 -2.977 9.649 1.00 92.38 94 LYS A C 1
ATOM 719 O O . LYS A 1 94 ? -8.240 -2.008 10.235 1.00 92.38 94 LYS A O 1
ATOM 724 N N . LYS A 1 95 ? -7.167 -3.977 10.301 1.00 91.88 95 LYS A N 1
ATOM 725 C CA . LYS A 1 95 ? -7.042 -4.043 11.771 1.00 91.88 95 LYS A CA 1
ATOM 726 C C . LYS A 1 95 ? -6.244 -2.883 12.366 1.00 91.88 95 LYS A C 1
ATOM 728 O O . LYS A 1 95 ? -6.389 -2.585 13.540 1.00 91.88 95 LYS A O 1
ATOM 733 N N . THR A 1 96 ? -5.396 -2.243 11.566 1.00 90.31 96 THR A N 1
ATOM 734 C CA . THR A 1 96 ? -4.612 -1.072 11.982 1.00 90.31 96 THR A CA 1
ATOM 735 C C . THR A 1 96 ? -5.385 0.238 11.767 1.00 90.31 96 THR A C 1
ATOM 737 O O . THR A 1 96 ? -4.930 1.302 12.177 1.00 90.31 96 THR A O 1
ATOM 740 N N . GLY A 1 97 ? -6.565 0.193 11.147 1.00 91.25 97 GLY A N 1
ATOM 741 C CA . GLY A 1 97 ? -7.389 1.372 10.885 1.00 91.25 97 GLY A CA 1
ATOM 742 C C . GLY A 1 97 ? -7.053 2.099 9.584 1.00 91.25 97 GLY A C 1
ATOM 743 O O . GLY A 1 97 ? -7.323 3.294 9.475 1.00 91.25 97 GLY A O 1
ATOM 744 N N . PHE A 1 98 ? -6.445 1.419 8.607 1.00 93.00 98 PHE A N 1
ATOM 745 C CA . PHE A 1 98 ? -6.451 1.925 7.234 1.00 93.00 98 PHE A CA 1
ATOM 746 C C . PHE A 1 98 ? -7.837 1.714 6.615 1.00 93.00 98 PHE A C 1
ATOM 748 O O . PHE A 1 98 ? -8.413 0.636 6.762 1.00 93.00 98 PHE A O 1
ATOM 755 N N . ILE A 1 99 ? -8.356 2.734 5.929 1.00 92.56 99 ILE A N 1
ATOM 756 C CA . ILE A 1 99 ? -9.709 2.725 5.348 1.00 92.56 99 ILE A CA 1
ATOM 757 C C . ILE A 1 99 ? -9.709 2.448 3.843 1.00 92.56 99 ILE A C 1
ATOM 759 O O . ILE A 1 99 ? -10.652 1.869 3.322 1.00 92.56 99 ILE A O 1
ATOM 763 N N . SER A 1 100 ? -8.652 2.854 3.144 1.00 94.88 100 SER A N 1
ATOM 764 C CA . SER A 1 100 ? -8.506 2.702 1.698 1.00 94.88 100 SER A CA 1
ATOM 765 C C . SER A 1 100 ? -7.032 2.752 1.307 1.00 94.88 100 SER A C 1
ATOM 767 O O . SER A 1 100 ? -6.157 2.988 2.155 1.00 94.88 100 SER A O 1
ATOM 769 N N . GLY A 1 101 ? -6.743 2.539 0.025 1.00 96.12 101 GLY A N 1
ATOM 770 C CA . GLY A 1 101 ? -5.405 2.710 -0.513 1.00 96.12 101 GLY A CA 1
ATOM 771 C C . GLY A 1 101 ? -5.346 3.463 -1.837 1.00 96.12 101 GLY A C 1
ATOM 772 O O . GLY A 1 101 ? -6.347 3.689 -2.512 1.00 96.12 101 GLY A O 1
ATOM 773 N N . GLU A 1 102 ? -4.134 3.879 -2.187 1.00 97.06 102 GLU A N 1
ATOM 774 C CA . GLU A 1 102 ? -3.800 4.534 -3.451 1.00 97.06 102 GLU A CA 1
ATOM 775 C C . GLU A 1 102 ? -2.565 3.842 -4.031 1.00 97.06 102 GLU A C 1
ATOM 777 O O . GLU A 1 102 ? -1.486 3.870 -3.436 1.00 97.06 102 GLU A O 1
ATOM 782 N N . PHE A 1 103 ? -2.707 3.199 -5.186 1.00 96.19 103 PHE A N 1
ATOM 783 C CA . PHE A 1 103 ? -1.566 2.700 -5.940 1.00 96.19 103 PHE A CA 1
ATOM 784 C C . PHE A 1 103 ? -1.016 3.819 -6.823 1.00 96.19 103 PHE A C 1
ATOM 786 O O . PHE A 1 103 ? -1.774 4.546 -7.460 1.00 96.19 103 PHE A O 1
ATOM 793 N N . VAL A 1 104 ? 0.302 3.963 -6.861 1.00 95.06 104 VAL A N 1
ATOM 794 C CA . VAL A 1 104 ? 1.010 4.958 -7.660 1.00 95.06 104 VAL A CA 1
ATOM 795 C C . VAL A 1 104 ? 1.999 4.231 -8.554 1.00 95.06 104 VAL A C 1
ATOM 797 O O . VAL A 1 104 ? 2.934 3.599 -8.058 1.00 95.06 104 VAL A O 1
ATOM 800 N N . ASP A 1 105 ? 1.796 4.314 -9.865 1.00 91.69 105 ASP A N 1
ATOM 801 C CA . ASP A 1 105 ? 2.731 3.723 -10.822 1.00 91.69 105 ASP A CA 1
ATOM 802 C C . ASP A 1 105 ? 3.997 4.578 -10.988 1.00 91.69 105 ASP A C 1
ATOM 804 O O . ASP A 1 105 ? 4.113 5.681 -10.447 1.00 91.69 105 ASP A O 1
ATOM 808 N N . GLY A 1 106 ? 4.978 4.091 -11.750 1.00 85.75 106 GLY A N 1
ATOM 809 C CA . GLY A 1 106 ? 6.237 4.822 -11.911 1.00 85.75 106 GLY A CA 1
ATOM 810 C C . GLY A 1 106 ? 6.161 6.103 -12.747 1.00 85.75 106 GLY A C 1
ATOM 811 O O . GLY A 1 106 ? 7.140 6.842 -12.779 1.00 85.75 106 GLY A O 1
ATOM 812 N N . LYS A 1 107 ? 5.015 6.420 -13.369 1.00 87.81 107 LYS A N 1
ATOM 813 C CA . LYS A 1 107 ? 4.735 7.747 -13.951 1.00 87.81 107 LYS A CA 1
ATOM 814 C C . LYS A 1 107 ? 3.957 8.647 -12.980 1.00 87.81 107 LYS A C 1
ATOM 816 O O . LYS A 1 107 ? 3.443 9.687 -13.379 1.00 87.81 107 LYS A O 1
ATOM 821 N N . SER A 1 108 ? 3.891 8.279 -11.698 1.00 89.50 108 SER A N 1
ATOM 822 C CA . SER A 1 108 ? 3.153 8.990 -10.647 1.00 89.50 108 SER A CA 1
ATOM 823 C C . SER A 1 108 ? 1.638 9.060 -10.873 1.00 89.50 108 SER A C 1
ATOM 825 O O . SER A 1 108 ? 0.965 9.911 -10.286 1.00 89.50 108 SER A O 1
ATOM 827 N N . ARG A 1 109 ? 1.076 8.166 -11.698 1.00 92.19 109 ARG A N 1
ATOM 828 C CA . ARG A 1 109 ? -0.375 8.082 -11.902 1.00 92.19 109 ARG A CA 1
ATOM 829 C C . ARG A 1 109 ? -0.995 7.303 -10.754 1.00 92.19 109 ARG A C 1
ATOM 831 O O . ARG A 1 109 ? -0.419 6.321 -10.289 1.00 92.19 109 ARG A O 1
ATOM 838 N N . LYS A 1 110 ? -2.152 7.770 -10.294 1.00 94.31 110 LYS A N 1
ATOM 839 C CA . LYS A 1 110 ? -2.798 7.326 -9.059 1.00 94.31 110 LYS A CA 1
ATOM 840 C C . LYS A 1 110 ? -4.028 6.487 -9.360 1.00 94.31 110 LYS A C 1
ATOM 842 O O . LYS A 1 110 ? -4.859 6.889 -10.169 1.00 94.31 110 LYS A O 1
ATOM 847 N N . TYR A 1 111 ? -4.156 5.374 -8.654 1.00 94.69 111 TYR A N 1
ATOM 848 C CA . TYR A 1 111 ? -5.257 4.431 -8.782 1.00 94.69 111 TYR A CA 1
ATOM 849 C C . TYR A 1 111 ? -5.793 4.129 -7.375 1.00 94.69 111 TYR A C 1
ATOM 851 O O . TYR A 1 111 ? -5.139 3.402 -6.618 1.00 94.69 111 TYR A O 1
ATOM 859 N N . PRO A 1 112 ? -6.921 4.734 -6.965 1.00 95.00 112 PRO A N 1
ATOM 860 C CA . PRO A 1 112 ? -7.527 4.436 -5.674 1.00 95.00 112 PRO A CA 1
ATOM 861 C C . PRO A 1 112 ? -8.050 2.998 -5.656 1.00 95.00 112 PRO A C 1
ATOM 863 O O . PRO A 1 112 ? -8.499 2.480 -6.677 1.00 95.00 112 PRO A O 1
ATOM 866 N N . PHE A 1 113 ? -8.000 2.357 -4.493 1.00 93.81 113 PHE A N 1
ATOM 867 C CA . PHE A 1 113 ? -8.555 1.024 -4.295 1.00 93.81 113 PHE A CA 1
ATOM 868 C C . PHE A 1 113 ? -9.127 0.857 -2.887 1.00 93.81 113 PHE A C 1
ATOM 870 O O . PHE A 1 113 ? -8.719 1.528 -1.931 1.00 93.81 113 PHE A O 1
ATOM 877 N N . GLU A 1 114 ? -10.072 -0.067 -2.766 1.00 91.50 114 GLU A N 1
ATOM 878 C CA . GLU A 1 114 ? -10.653 -0.457 -1.487 1.00 91.50 114 GLU A CA 1
ATOM 879 C C . GLU A 1 114 ? -9.779 -1.500 -0.794 1.00 91.50 114 GLU A C 1
ATOM 881 O O . GLU A 1 114 ? -9.226 -2.401 -1.432 1.00 91.50 114 GLU A O 1
ATOM 886 N N . LEU A 1 115 ? -9.637 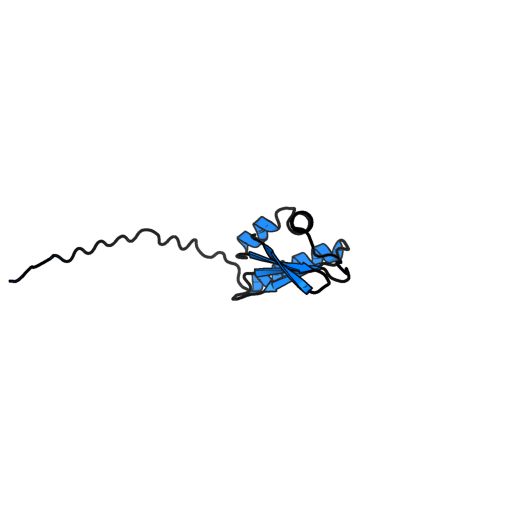-1.356 0.526 1.00 86.81 115 LEU A N 1
ATOM 887 C CA . LEU A 1 115 ? -8.922 -2.326 1.343 1.00 86.81 115 LEU A CA 1
ATOM 888 C C . LEU A 1 115 ? -9.791 -3.510 1.684 1.00 86.81 115 LEU A C 1
ATOM 890 O O . LEU A 1 115 ? -11.009 -3.396 1.927 1.00 86.81 115 LEU A O 1
#

Secondary structure (DSSP, 8-state):
-------------------------HHHHHHHHHHHHHHHHHTT--EEEEEESGGG-EEEEEE-S----SPPPHHHHHHHHHHHSTTTHHHHHHHTT--EEEEE-TT--EEEEE-

Radius of gyration: 21.28 Å; chains: 1; bounding box: 72×41×45 Å

pLDDT: mean 81.55, std 19.11, range [38.88, 97.69]